Protein AF-A0A822G7Y6-F1 (afdb_monomer_lite)

Structure (mmCIF, N/CA/C/O backbone):
data_AF-A0A822G7Y6-F1
#
_entry.id   AF-A0A822G7Y6-F1
#
loop_
_atom_site.group_PDB
_atom_site.id
_atom_site.type_symbol
_atom_site.label_atom_id
_atom_site.label_alt_id
_atom_site.label_comp_id
_atom_site.label_asym_id
_atom_site.label_entity_id
_atom_site.label_seq_id
_atom_site.pdbx_PDB_ins_code
_atom_site.Cartn_x
_atom_site.Cartn_y
_atom_site.Cartn_z
_atom_site.occupancy
_atom_site.B_iso_or_equiv
_atom_site.auth_seq_id
_atom_site.auth_comp_id
_atom_site.auth_asym_id
_atom_site.auth_atom_id
_atom_site.pdbx_PDB_model_num
ATOM 1 N N . MET A 1 1 ? 11.400 -23.034 13.065 1.00 58.56 1 MET A N 1
ATOM 2 C CA . MET A 1 1 ? 10.738 -22.270 11.986 1.00 58.56 1 MET A CA 1
ATOM 3 C C . MET A 1 1 ? 9.760 -23.219 11.311 1.00 58.56 1 MET A C 1
ATOM 5 O O . MET A 1 1 ? 10.165 -24.340 11.022 1.00 58.56 1 MET A O 1
ATOM 9 N N . ARG A 1 2 ? 8.482 -22.857 11.189 1.00 68.44 2 ARG A N 1
ATOM 10 C CA . ARG A 1 2 ? 7.468 -23.687 10.525 1.00 68.44 2 ARG A CA 1
ATOM 11 C C . ARG A 1 2 ? 7.424 -23.335 9.025 1.00 68.44 2 ARG A C 1
ATOM 13 O O . ARG A 1 2 ? 7.728 -22.198 8.685 1.00 68.44 2 ARG A O 1
ATOM 20 N N . PRO A 1 3 ? 7.077 -24.255 8.109 1.00 74.31 3 PRO A N 1
ATOM 21 C CA . PRO A 1 3 ? 7.109 -23.975 6.667 1.00 74.31 3 PRO A CA 1
ATOM 22 C C . PRO A 1 3 ? 6.306 -22.737 6.238 1.00 74.31 3 PRO A C 1
ATOM 24 O O . PRO A 1 3 ? 6.716 -22.016 5.335 1.00 74.31 3 PRO A O 1
ATOM 27 N N . ASP A 1 4 ? 5.204 -22.475 6.933 1.00 72.81 4 ASP A N 1
ATOM 28 C CA . ASP A 1 4 ? 4.289 -21.347 6.763 1.00 72.81 4 ASP A CA 1
ATOM 29 C C . ASP A 1 4 ? 4.887 -19.983 7.142 1.00 72.81 4 ASP A C 1
ATOM 31 O O . ASP A 1 4 ? 4.394 -18.972 6.658 1.00 72.81 4 ASP A O 1
ATOM 35 N N . ASN A 1 5 ? 5.968 -19.933 7.931 1.00 69.88 5 ASN A N 1
ATOM 36 C CA . ASN A 1 5 ? 6.597 -18.678 8.366 1.00 69.88 5 ASN A CA 1
ATOM 37 C C . ASN A 1 5 ? 8.065 -18.510 7.938 1.00 69.88 5 ASN A C 1
ATOM 39 O O . ASN A 1 5 ? 8.701 -17.520 8.295 1.00 69.88 5 ASN A O 1
ATOM 43 N N . ILE A 1 6 ? 8.607 -19.439 7.138 1.00 79.31 6 ILE A N 1
ATOM 44 C CA . ILE A 1 6 ? 9.994 -19.366 6.641 1.00 79.31 6 ILE A CA 1
ATOM 45 C C . ILE A 1 6 ? 10.232 -18.084 5.844 1.00 79.31 6 ILE A C 1
ATOM 47 O O . ILE A 1 6 ? 11.224 -17.395 6.076 1.00 79.31 6 ILE A O 1
ATOM 51 N N . PHE A 1 7 ? 9.338 -17.764 4.906 1.00 74.94 7 PHE A N 1
ATOM 52 C CA . PHE A 1 7 ? 9.519 -16.603 4.035 1.00 74.94 7 PHE A CA 1
ATOM 53 C C . PHE A 1 7 ? 9.528 -15.299 4.821 1.00 74.94 7 PHE A C 1
ATOM 55 O O . PHE A 1 7 ? 10.407 -14.470 4.594 1.00 74.94 7 PHE A O 1
ATOM 62 N N . GLY A 1 8 ? 8.619 -15.157 5.779 1.00 71.75 8 GLY A N 1
ATOM 63 C CA . GLY A 1 8 ? 8.531 -13.946 6.569 1.00 71.75 8 GLY A CA 1
ATOM 64 C C . GLY A 1 8 ? 9.657 -13.741 7.566 1.00 71.75 8 GLY A C 1
ATOM 65 O O . GLY A 1 8 ? 10.315 -12.698 7.571 1.00 71.75 8 GLY A O 1
ATOM 66 N N . CYS A 1 9 ? 10.029 -14.807 8.279 1.00 77.56 9 CYS A N 1
ATOM 67 C CA . CYS A 1 9 ? 11.210 -14.792 9.138 1.00 77.56 9 CYS A CA 1
ATOM 68 C C . CYS A 1 9 ? 12.481 -14.415 8.356 1.00 77.56 9 CYS A C 1
ATOM 70 O O . CYS A 1 9 ? 13.293 -13.626 8.838 1.00 77.56 9 CYS A O 1
ATOM 72 N N . LEU A 1 10 ? 12.666 -14.955 7.145 1.00 80.38 10 LEU A N 1
ATOM 73 C CA . LEU A 1 10 ? 13.813 -14.623 6.295 1.00 80.38 10 LEU A CA 1
ATOM 74 C C . LEU A 1 10 ? 13.751 -13.189 5.764 1.00 80.38 10 LEU A C 1
ATOM 76 O O . LEU A 1 10 ? 14.775 -12.505 5.766 1.00 80.38 10 LEU A O 1
ATOM 80 N N . TYR A 1 11 ? 12.576 -12.723 5.336 1.00 80.75 11 TYR A N 1
ATOM 81 C CA . TYR A 1 11 ? 12.379 -11.353 4.868 1.00 80.75 11 TYR A CA 1
ATOM 82 C C . TYR A 1 11 ? 12.769 -10.344 5.951 1.00 80.75 11 TYR A C 1
ATOM 84 O O . TYR A 1 11 ? 13.631 -9.495 5.719 1.00 80.75 11 TYR A O 1
ATOM 92 N N . HIS A 1 12 ? 12.231 -10.492 7.162 1.00 76.38 12 HIS A N 1
ATOM 93 C CA . HIS A 1 12 ? 12.548 -9.599 8.271 1.00 76.38 12 HIS A CA 1
ATOM 94 C C . HIS A 1 12 ? 14.014 -9.691 8.708 1.00 76.38 12 HIS A C 1
ATOM 96 O O . HIS A 1 12 ? 14.642 -8.654 8.925 1.00 76.38 12 HIS A O 1
ATOM 102 N N . MET A 1 13 ? 14.606 -10.892 8.753 1.00 79.88 13 MET A N 1
ATOM 103 C CA . MET A 1 13 ? 16.034 -11.049 9.069 1.00 79.88 13 MET A CA 1
ATOM 104 C C . MET A 1 13 ? 16.958 -10.358 8.059 1.00 79.88 13 MET A C 1
ATOM 106 O O . MET A 1 13 ? 18.015 -9.863 8.442 1.00 79.88 13 MET A O 1
ATOM 110 N N . LEU A 1 14 ? 16.591 -10.324 6.777 1.00 79.06 14 LEU A N 1
ATOM 111 C CA . LEU A 1 14 ? 17.400 -9.680 5.741 1.00 79.06 14 LEU A CA 1
ATOM 112 C C . LEU A 1 14 ? 17.170 -8.167 5.672 1.00 79.06 14 LEU A C 1
ATOM 114 O O . LEU A 1 14 ? 18.111 -7.421 5.385 1.00 79.06 14 LEU A O 1
ATOM 118 N N . LEU A 1 15 ? 15.936 -7.718 5.910 1.00 78.25 15 LEU A N 1
ATOM 119 C CA . LEU A 1 15 ? 15.532 -6.333 5.688 1.00 78.25 15 LEU A CA 1
ATOM 120 C C . LEU A 1 15 ? 15.750 -5.438 6.914 1.00 78.25 15 LEU A C 1
ATOM 122 O O . LEU A 1 15 ? 16.325 -4.360 6.771 1.00 78.25 15 LEU A O 1
ATOM 126 N N . ILE A 1 16 ? 15.346 -5.879 8.113 1.00 76.81 16 ILE A N 1
ATOM 127 C CA . ILE A 1 16 ? 15.397 -5.062 9.342 1.00 76.81 16 ILE A CA 1
ATOM 128 C C . ILE A 1 16 ? 16.810 -4.523 9.617 1.00 76.81 16 ILE A C 1
ATOM 130 O O . ILE A 1 16 ? 16.939 -3.317 9.834 1.00 76.81 16 ILE A O 1
ATOM 134 N N . PRO A 1 17 ? 17.892 -5.329 9.538 1.00 72.56 17 PRO A N 1
ATOM 135 C CA . PRO A 1 17 ? 19.239 -4.832 9.827 1.00 72.56 17 PRO A CA 1
ATOM 136 C C . PRO A 1 17 ? 19.732 -3.762 8.848 1.00 72.56 17 PRO A C 1
ATOM 138 O O . PRO A 1 17 ? 20.687 -3.053 9.144 1.00 72.56 17 PRO A O 1
ATOM 141 N N . ARG A 1 18 ? 19.116 -3.670 7.664 1.00 77.00 18 ARG A N 1
ATOM 142 C CA . ARG A 1 18 ? 19.490 -2.732 6.598 1.00 77.00 18 ARG A CA 1
ATOM 143 C C . ARG A 1 18 ? 18.529 -1.553 6.494 1.00 77.00 18 ARG A C 1
ATOM 145 O O . ARG A 1 18 ? 18.768 -0.648 5.699 1.00 77.00 18 ARG A O 1
ATOM 152 N N . LEU A 1 19 ? 17.452 -1.554 7.279 1.00 73.94 19 LEU A N 1
ATOM 153 C CA . LEU A 1 19 ? 16.395 -0.559 7.186 1.00 73.94 19 LEU A CA 1
ATOM 154 C C . LEU A 1 19 ? 16.909 0.846 7.518 1.00 73.94 19 LEU A C 1
ATOM 156 O O . LEU A 1 19 ? 16.617 1.778 6.777 1.00 73.94 19 LEU A O 1
ATOM 160 N N . SER A 1 20 ? 17.736 0.994 8.559 1.00 72.00 20 SER A N 1
ATOM 161 C CA . SER A 1 20 ? 18.371 2.277 8.892 1.00 72.00 20 SER A CA 1
ATOM 162 C C . SER A 1 20 ? 19.208 2.809 7.730 1.00 72.00 20 SER A C 1
ATOM 164 O O . SER A 1 20 ? 19.065 3.966 7.354 1.00 72.00 20 SER A O 1
ATOM 166 N N . THR A 1 21 ? 19.991 1.945 7.079 1.00 74.19 21 THR A N 1
ATOM 167 C CA . THR A 1 21 ? 20.776 2.302 5.890 1.00 74.19 21 THR A CA 1
ATOM 168 C C . THR A 1 21 ? 19.886 2.723 4.719 1.00 74.19 21 THR A C 1
ATOM 170 O O . THR A 1 21 ? 20.213 3.674 4.013 1.00 74.19 21 THR A O 1
ATOM 173 N N . PHE A 1 22 ? 18.746 2.058 4.505 1.00 70.94 22 PHE A N 1
ATOM 174 C CA . PHE A 1 22 ? 17.794 2.454 3.462 1.00 70.94 22 PHE A CA 1
ATOM 175 C C . PHE A 1 22 ? 17.113 3.798 3.767 1.00 70.94 22 PHE A C 1
ATOM 177 O O . PHE A 1 22 ? 16.940 4.611 2.856 1.00 70.94 22 PHE A O 1
ATOM 184 N N . ILE A 1 23 ? 16.773 4.067 5.030 1.00 70.69 23 ILE A N 1
ATOM 185 C CA . ILE A 1 23 ? 16.185 5.342 5.468 1.00 70.69 23 ILE A CA 1
ATOM 186 C C . ILE A 1 23 ? 17.209 6.478 5.350 1.00 70.69 23 ILE A C 1
ATOM 188 O O . ILE A 1 23 ? 16.900 7.530 4.793 1.00 70.69 23 ILE A O 1
ATOM 192 N N . GLU A 1 24 ? 18.444 6.264 5.806 1.00 69.62 24 GLU A N 1
ATOM 193 C CA . GLU A 1 24 ? 19.544 7.226 5.674 1.00 69.62 24 GLU A CA 1
ATOM 194 C C . GLU A 1 24 ? 19.846 7.532 4.205 1.00 69.62 24 GLU A C 1
ATOM 196 O O . GLU A 1 24 ? 19.944 8.692 3.816 1.00 69.62 24 GLU A O 1
ATOM 201 N N . ALA A 1 25 ? 19.895 6.512 3.345 1.00 64.56 25 ALA A N 1
ATOM 202 C CA . ALA A 1 25 ? 20.066 6.717 1.910 1.00 64.56 25 ALA A CA 1
ATOM 203 C C . ALA A 1 25 ? 18.905 7.509 1.277 1.00 64.56 25 ALA A C 1
ATOM 205 O O . ALA A 1 25 ? 19.099 8.147 0.245 1.00 64.56 25 ALA A O 1
ATOM 206 N N . SER A 1 26 ? 17.708 7.472 1.870 1.00 60.34 26 SER A N 1
ATOM 207 C CA . SER A 1 26 ? 16.542 8.244 1.415 1.00 60.34 26 SER A CA 1
ATOM 208 C C . SER A 1 26 ? 16.588 9.699 1.895 1.00 60.34 26 SER A C 1
ATOM 210 O O . SER A 1 26 ? 16.232 10.611 1.150 1.00 60.34 26 SER A O 1
ATOM 212 N N . SER A 1 27 ? 17.077 9.942 3.115 1.00 58.25 27 SER A N 1
ATOM 213 C CA . SER A 1 27 ? 17.161 11.285 3.706 1.00 58.25 27 SER A CA 1
ATOM 214 C C . SER A 1 27 ? 18.220 12.175 3.051 1.00 58.25 27 SER A C 1
ATOM 216 O O . SER A 1 27 ? 18.054 13.396 3.022 1.00 58.25 27 SER A O 1
ATOM 218 N N . VAL A 1 28 ? 19.264 11.570 2.475 1.00 56.53 28 VAL A N 1
ATOM 219 C CA . VAL A 1 28 ? 20.322 12.268 1.724 1.00 56.53 28 VAL A CA 1
ATOM 220 C C . VAL A 1 28 ? 19.806 12.854 0.402 1.00 56.53 28 VAL A C 1
ATOM 222 O O . VAL A 1 28 ? 20.306 13.884 -0.043 1.00 56.53 28 VAL A O 1
ATOM 225 N N . GLU A 1 29 ? 18.784 12.252 -0.212 1.00 59.59 29 GLU A N 1
ATOM 226 C CA . GLU A 1 29 ? 18.209 12.729 -1.479 1.00 59.59 29 GLU A CA 1
ATOM 227 C C . GLU A 1 29 ? 17.017 13.676 -1.282 1.00 59.59 29 GLU A C 1
ATOM 229 O O . GLU A 1 29 ? 16.815 14.587 -2.085 1.00 59.59 29 GLU A O 1
ATOM 234 N N . SER A 1 30 ? 16.226 13.484 -0.220 1.00 65.81 30 SER A N 1
ATOM 235 C CA . SER A 1 30 ? 15.043 14.298 0.067 1.00 65.81 30 SER A CA 1
ATOM 236 C C . SER A 1 30 ? 14.673 14.228 1.548 1.00 65.81 30 SER A C 1
ATOM 238 O O . SER A 1 30 ? 14.128 13.241 2.048 1.00 65.81 30 SER A O 1
ATOM 240 N N . ARG A 1 31 ? 14.924 15.324 2.272 1.00 70.38 31 ARG A N 1
ATOM 241 C CA . ARG A 1 31 ? 14.583 15.442 3.700 1.00 70.38 31 ARG A CA 1
ATOM 242 C C . ARG A 1 31 ? 13.079 15.281 3.954 1.00 70.38 31 ARG A C 1
ATOM 244 O O . ARG A 1 31 ? 12.689 14.823 5.023 1.00 70.38 31 ARG A O 1
ATOM 251 N N . THR A 1 32 ? 12.242 15.638 2.983 1.00 75.31 32 THR A N 1
ATOM 252 C CA . THR A 1 32 ? 10.783 15.512 3.077 1.00 75.31 32 THR A CA 1
ATOM 253 C C . THR A 1 32 ? 10.333 14.055 3.026 1.00 75.31 32 THR A C 1
ATOM 255 O O . THR A 1 32 ? 9.484 13.665 3.824 1.00 75.31 32 THR A O 1
ATOM 258 N N . ASP A 1 33 ? 10.928 13.236 2.157 1.00 73.56 33 ASP A N 1
ATOM 259 C CA . ASP A 1 33 ? 10.524 11.834 1.997 1.00 73.56 33 ASP A CA 1
ATOM 260 C C . ASP A 1 33 ? 10.882 11.001 3.233 1.00 73.56 33 ASP A C 1
ATOM 262 O O . ASP A 1 33 ? 10.069 10.207 3.703 1.00 73.56 33 ASP A O 1
ATOM 266 N N . ALA A 1 34 ? 12.045 11.258 3.840 1.00 75.19 34 ALA A N 1
ATOM 267 C CA . ALA A 1 34 ? 12.426 10.622 5.101 1.00 75.19 34 ALA A CA 1
ATOM 268 C C . ALA A 1 34 ? 11.468 10.971 6.255 1.00 75.19 34 ALA A C 1
ATOM 270 O O . ALA A 1 34 ? 11.120 10.103 7.053 1.00 75.19 34 ALA A O 1
ATOM 271 N N . VAL A 1 35 ? 10.999 12.222 6.329 1.00 80.62 35 VAL A N 1
ATOM 272 C CA . VAL A 1 35 ? 10.017 12.649 7.341 1.00 80.62 35 VAL A CA 1
ATOM 273 C C . VAL A 1 35 ? 8.657 11.988 7.109 1.00 80.62 35 VAL A C 1
ATOM 275 O O . VAL A 1 35 ? 8.022 11.547 8.064 1.00 80.62 35 VAL A O 1
ATOM 278 N N . LEU A 1 36 ? 8.205 11.886 5.855 1.00 83.31 36 LEU A N 1
ATOM 279 C CA . LEU A 1 36 ? 6.946 11.213 5.519 1.00 83.31 36 LEU A CA 1
ATOM 280 C C . LEU A 1 36 ? 6.999 9.713 5.819 1.00 83.31 36 LEU A C 1
ATOM 282 O O . LEU A 1 36 ? 6.033 9.167 6.357 1.00 83.31 36 LEU A O 1
ATOM 286 N N . PHE A 1 37 ? 8.124 9.062 5.516 1.00 85.31 37 PHE A N 1
ATOM 287 C CA . PHE A 1 37 ? 8.350 7.664 5.867 1.00 85.31 37 PHE A CA 1
ATOM 288 C C . PHE A 1 37 ? 8.310 7.469 7.385 1.00 85.31 37 PHE A C 1
ATOM 290 O O . PHE A 1 37 ? 7.539 6.645 7.865 1.00 85.31 37 PHE A O 1
ATOM 297 N N . GLN A 1 38 ? 9.068 8.273 8.141 1.00 85.00 38 GLN A N 1
ATOM 298 C CA . GLN A 1 38 ? 9.101 8.203 9.603 1.00 85.00 38 GLN A CA 1
ATOM 299 C C . GLN A 1 38 ? 7.707 8.399 10.211 1.00 85.00 38 GLN A C 1
ATOM 301 O O . GLN A 1 38 ? 7.291 7.622 11.063 1.00 85.00 38 GLN A O 1
ATOM 306 N N . LYS A 1 39 ? 6.942 9.380 9.721 1.00 89.00 39 LYS A N 1
ATOM 307 C CA . LYS A 1 39 ? 5.570 9.617 10.181 1.00 89.00 39 LYS A CA 1
ATOM 308 C C . LYS A 1 39 ? 4.646 8.436 9.873 1.00 89.00 39 LYS A C 1
ATOM 310 O O . LYS A 1 39 ? 3.812 8.079 10.701 1.00 89.00 39 LYS A O 1
ATOM 315 N N . SER A 1 40 ? 4.776 7.842 8.687 1.00 90.94 40 SER A N 1
ATOM 316 C CA . SER A 1 40 ? 3.988 6.665 8.301 1.00 90.94 40 SER A CA 1
ATOM 317 C C . SER A 1 40 ? 4.338 5.468 9.182 1.00 90.94 40 SER A C 1
ATOM 319 O O . SER A 1 40 ? 3.440 4.787 9.659 1.00 90.94 40 SER A O 1
ATOM 321 N N . LEU A 1 41 ? 5.628 5.264 9.457 1.00 90.69 41 LEU A N 1
ATOM 322 C CA . LEU A 1 41 ? 6.122 4.231 10.361 1.00 90.69 41 LEU A CA 1
ATOM 323 C C . LEU A 1 41 ? 5.559 4.402 11.777 1.00 90.69 41 LEU A C 1
ATOM 325 O O . LEU A 1 41 ? 5.007 3.459 12.328 1.00 90.69 41 LEU A O 1
ATOM 329 N N . GLU A 1 42 ? 5.651 5.602 12.349 1.00 90.44 42 GLU A N 1
ATOM 330 C CA . GLU A 1 42 ? 5.105 5.910 13.678 1.00 90.44 42 GLU A CA 1
ATOM 331 C C . GLU A 1 42 ? 3.592 5.690 13.745 1.00 90.44 42 GLU A C 1
ATOM 333 O O . GLU A 1 42 ? 3.088 5.149 14.725 1.00 90.44 42 GLU A O 1
ATOM 338 N N . THR A 1 43 ? 2.877 6.073 12.686 1.00 92.25 43 THR A N 1
ATOM 339 C CA . THR A 1 43 ? 1.420 5.918 12.608 1.00 92.25 43 THR A CA 1
ATOM 340 C C . THR A 1 43 ? 1.029 4.439 12.536 1.00 92.25 43 THR A C 1
ATOM 342 O O . THR A 1 43 ? 0.123 4.020 13.246 1.00 92.25 43 THR A O 1
ATOM 345 N N . LEU A 1 44 ? 1.736 3.635 11.735 1.00 92.00 44 LEU A N 1
ATOM 346 C CA . LEU A 1 44 ? 1.470 2.199 11.582 1.00 92.00 44 LEU A CA 1
ATOM 347 C C . LEU A 1 44 ? 1.906 1.359 12.788 1.00 92.00 44 LEU A C 1
ATOM 349 O O . LEU A 1 44 ? 1.348 0.295 13.013 1.00 92.00 44 LEU A O 1
ATOM 353 N N . LEU A 1 45 ? 2.890 1.818 13.563 1.00 90.00 45 LEU A N 1
ATOM 354 C CA . LEU A 1 45 ? 3.306 1.160 14.805 1.00 90.00 45 LEU A CA 1
ATOM 355 C C . LEU A 1 45 ? 2.467 1.583 16.021 1.00 90.00 45 LEU A C 1
ATOM 357 O O . LEU A 1 45 ? 2.688 1.063 17.118 1.00 90.00 45 LEU A O 1
ATOM 361 N N . SER A 1 46 ? 1.541 2.534 15.860 1.00 87.56 46 SER A N 1
ATOM 362 C CA . SER A 1 46 ? 0.656 2.944 16.946 1.00 87.56 46 SER A CA 1
ATOM 363 C C . SER A 1 46 ? -0.301 1.801 17.302 1.00 87.56 46 SER A C 1
ATOM 365 O O . SER A 1 46 ? -1.028 1.332 16.431 1.00 87.56 46 SER A O 1
ATOM 367 N N . PRO A 1 47 ? -0.377 1.376 18.575 1.00 85.56 47 PRO A N 1
ATOM 368 C CA . PRO A 1 47 ? -1.301 0.323 18.996 1.00 85.56 47 PRO A CA 1
ATOM 369 C C . PRO A 1 47 ? -2.755 0.810 19.120 1.00 85.56 47 PRO A C 1
ATOM 371 O O . PRO A 1 47 ? -3.623 0.043 19.526 1.00 85.56 47 PRO A O 1
ATOM 374 N N . GLU A 1 48 ? -3.015 2.095 18.865 1.00 88.44 48 GLU A N 1
ATOM 375 C CA . GLU A 1 48 ? -4.306 2.735 19.133 1.00 88.44 48 GLU A CA 1
ATOM 376 C C . GLU A 1 48 ? -5.373 2.382 18.092 1.00 88.44 48 GLU A C 1
ATOM 378 O O . GLU A 1 48 ? -6.550 2.259 18.436 1.00 88.44 48 GLU A O 1
ATOM 383 N N . PHE A 1 49 ? -4.968 2.174 16.837 1.00 89.94 49 PHE A N 1
ATOM 384 C CA . PHE A 1 49 ? -5.894 1.992 15.724 1.00 89.94 49 PHE A CA 1
ATOM 385 C C . PHE A 1 49 ? -5.528 0.765 14.890 1.00 89.94 49 PHE A C 1
ATOM 387 O O . PHE A 1 49 ? -4.352 0.574 14.582 1.00 89.94 49 PHE A O 1
ATOM 394 N N . PRO A 1 50 ? -6.518 -0.039 14.467 1.00 93.69 50 PRO A N 1
ATOM 395 C CA . PRO A 1 50 ? -6.271 -1.142 13.554 1.00 93.69 50 PRO A CA 1
ATOM 396 C C . PRO A 1 50 ? -5.783 -0.619 12.202 1.00 93.69 50 PRO A C 1
ATOM 398 O O . PRO A 1 50 ? -6.250 0.411 11.696 1.00 93.69 50 PRO A O 1
ATOM 401 N N . THR A 1 51 ? -4.865 -1.367 11.600 1.00 95.75 51 THR A N 1
ATOM 402 C CA . THR A 1 51 ? -4.221 -1.006 10.338 1.00 95.75 51 THR A CA 1
ATOM 403 C C . THR A 1 51 ? -4.580 -1.990 9.220 1.00 95.75 51 THR A C 1
ATOM 405 O O . THR A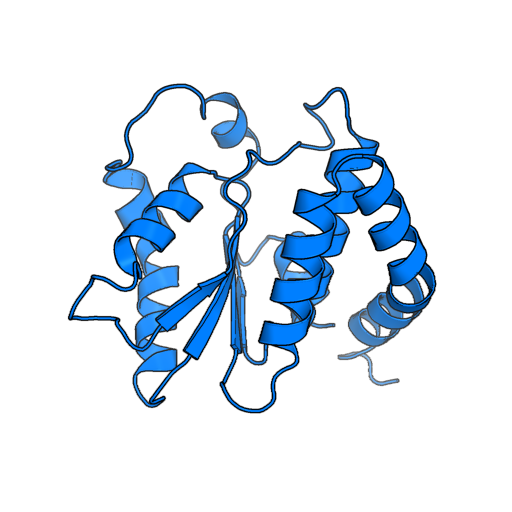 1 51 ? -4.514 -3.210 9.378 1.00 95.75 51 THR A O 1
ATOM 408 N N . ILE A 1 52 ? -4.951 -1.465 8.049 1.00 96.81 52 ILE A N 1
ATOM 409 C CA . ILE A 1 52 ? -5.253 -2.257 6.849 1.00 96.81 52 ILE A CA 1
ATOM 410 C C . ILE A 1 52 ? -4.306 -1.849 5.720 1.00 96.81 52 ILE A C 1
ATOM 412 O O . ILE A 1 52 ? -4.344 -0.726 5.216 1.00 96.81 52 ILE A O 1
ATOM 416 N N . GLY A 1 53 ? -3.482 -2.788 5.268 1.00 96.88 53 GLY A N 1
ATOM 417 C CA . GLY A 1 53 ? -2.626 -2.635 4.103 1.00 96.88 53 GLY A CA 1
ATOM 418 C C . GLY A 1 53 ? -3.360 -3.034 2.826 1.00 96.88 53 GLY A C 1
ATOM 419 O O . GLY A 1 53 ? -3.781 -4.179 2.669 1.00 96.88 53 GLY A O 1
ATOM 420 N N . ILE A 1 54 ? -3.427 -2.137 1.843 1.00 97.25 54 ILE A N 1
ATOM 421 C CA . ILE A 1 54 ? -3.953 -2.423 0.503 1.00 97.25 54 ILE A CA 1
ATOM 422 C C . ILE A 1 54 ? -2.825 -2.381 -0.530 1.00 97.25 54 ILE A C 1
ATOM 424 O O . ILE A 1 54 ? -2.147 -1.366 -0.686 1.00 97.25 54 ILE A O 1
ATOM 428 N N . GLN A 1 55 ? -2.659 -3.466 -1.286 1.00 95.75 55 GLN A N 1
ATOM 429 C CA . GLN A 1 55 ? -1.716 -3.558 -2.394 1.00 95.75 55 GLN A CA 1
ATOM 430 C C . GLN A 1 55 ? -2.455 -3.744 -3.723 1.00 95.75 55 GLN A C 1
ATOM 432 O O . GLN A 1 55 ? -2.996 -4.815 -4.013 1.00 95.75 55 GLN A O 1
ATOM 437 N N . ILE A 1 56 ? -2.427 -2.711 -4.570 1.00 93.81 56 ILE A N 1
ATOM 438 C CA . ILE A 1 56 ? -3.049 -2.741 -5.901 1.00 93.81 56 ILE A CA 1
ATOM 439 C C . ILE A 1 56 ? -1.974 -2.629 -6.979 1.00 93.81 56 ILE A C 1
ATOM 441 O O . ILE A 1 56 ? -1.367 -1.572 -7.158 1.00 93.81 56 ILE A O 1
ATOM 445 N N . ARG A 1 57 ? -1.758 -3.723 -7.718 1.00 89.81 57 ARG A N 1
ATOM 446 C CA . ARG A 1 57 ? -0.882 -3.777 -8.896 1.00 89.81 57 ARG A CA 1
ATOM 447 C C . ARG A 1 57 ? -1.736 -3.704 -10.162 1.00 89.81 57 ARG A C 1
ATOM 449 O O . ARG A 1 57 ? -2.500 -4.629 -10.423 1.00 89.81 57 ARG A O 1
ATOM 456 N N . ILE A 1 58 ? -1.569 -2.660 -10.974 1.00 84.44 58 ILE A N 1
ATOM 457 C CA . ILE A 1 58 ? -2.194 -2.594 -12.309 1.00 84.44 58 ILE A CA 1
ATOM 458 C C . ILE A 1 58 ? -1.289 -3.233 -13.374 1.00 84.44 58 ILE A C 1
ATOM 460 O O . ILE A 1 58 ? -1.779 -3.834 -14.331 1.00 84.44 58 ILE A O 1
ATOM 464 N N . GLY A 1 59 ? 0.032 -3.158 -13.187 1.00 75.38 59 GLY A N 1
ATOM 465 C CA . GLY A 1 59 ? 1.018 -3.740 -14.091 1.00 75.38 59 GLY A CA 1
ATOM 466 C C . GLY A 1 59 ? 1.622 -2.742 -15.083 1.00 75.38 59 GLY A C 1
ATOM 467 O O . GLY A 1 59 ? 1.139 -1.630 -15.294 1.00 75.38 59 GLY A O 1
ATOM 468 N N . ASP A 1 60 ? 2.722 -3.168 -15.701 1.00 68.00 60 ASP A N 1
ATOM 469 C CA . ASP A 1 60 ? 3.681 -2.306 -16.405 1.00 68.00 60 ASP A CA 1
ATOM 470 C C . ASP A 1 60 ? 3.120 -1.540 -17.604 1.00 68.00 60 ASP A C 1
ATOM 472 O O . ASP A 1 60 ? 3.560 -0.424 -17.886 1.00 68.00 60 ASP A O 1
ATOM 476 N N . LEU A 1 61 ? 2.154 -2.131 -18.312 1.00 59.62 61 LEU A N 1
ATOM 477 C CA . LEU A 1 61 ? 1.556 -1.529 -19.505 1.00 59.62 61 LEU A CA 1
ATOM 478 C C . LEU A 1 61 ? 0.813 -0.229 -19.166 1.00 59.62 61 LEU A C 1
ATOM 480 O O . LEU A 1 61 ? 0.934 0.749 -19.897 1.00 59.62 61 LEU A O 1
ATOM 484 N N . PHE A 1 62 ? 0.141 -0.182 -18.014 1.00 58.88 62 PHE A N 1
ATOM 485 C CA . PHE A 1 62 ? -0.634 0.981 -17.576 1.00 58.88 62 PHE A CA 1
ATOM 486 C C . PHE A 1 62 ? 0.237 2.101 -16.989 1.00 58.88 62 PHE A C 1
ATOM 488 O O . PHE A 1 62 ? -0.162 3.263 -16.995 1.00 58.88 62 PHE A O 1
ATOM 495 N N . MET A 1 63 ? 1.461 1.797 -16.542 1.00 57.66 63 MET A N 1
ATOM 496 C CA . MET A 1 63 ? 2.381 2.812 -16.007 1.00 57.66 63 MET A CA 1
ATOM 497 C C . MET A 1 63 ? 2.984 3.734 -17.079 1.00 57.66 63 MET A C 1
ATOM 499 O O . MET A 1 63 ? 3.436 4.840 -16.758 1.00 57.66 63 MET A O 1
ATOM 503 N N . LYS A 1 64 ? 2.989 3.312 -18.353 1.00 56.47 64 LYS A N 1
ATOM 504 C CA . LYS A 1 64 ? 3.499 4.127 -19.470 1.00 56.47 64 LYS A CA 1
ATOM 505 C C . LYS A 1 64 ? 2.570 5.291 -19.837 1.00 56.47 64 LYS A C 1
ATOM 507 O O . LYS A 1 64 ? 3.061 6.324 -20.281 1.00 56.47 64 LYS A O 1
ATOM 512 N N . GLU A 1 65 ? 1.266 5.160 -19.600 1.00 53.84 65 GLU A N 1
ATOM 513 C CA . GLU A 1 65 ? 0.227 6.104 -20.058 1.00 53.84 65 GLU A CA 1
ATOM 514 C C . GLU A 1 65 ? -0.221 7.114 -18.985 1.00 53.84 65 GLU A C 1
ATOM 516 O O . GLU A 1 65 ? -1.153 7.896 -19.178 1.00 53.84 65 GLU A O 1
ATOM 521 N N . ASP A 1 66 ? 0.437 7.129 -17.824 1.00 54.12 66 ASP A N 1
ATOM 522 C CA . ASP A 1 66 ? -0.030 7.845 -16.630 1.00 54.12 66 ASP A CA 1
ATOM 523 C C . ASP A 1 66 ? 0.153 9.385 -16.675 1.00 54.12 66 ASP A C 1
ATOM 525 O O . ASP A 1 66 ? 0.178 10.042 -15.636 1.00 54.12 66 ASP A O 1
ATOM 529 N N . SER A 1 67 ? 0.302 9.985 -17.864 1.00 50.03 67 SER A N 1
ATOM 530 C CA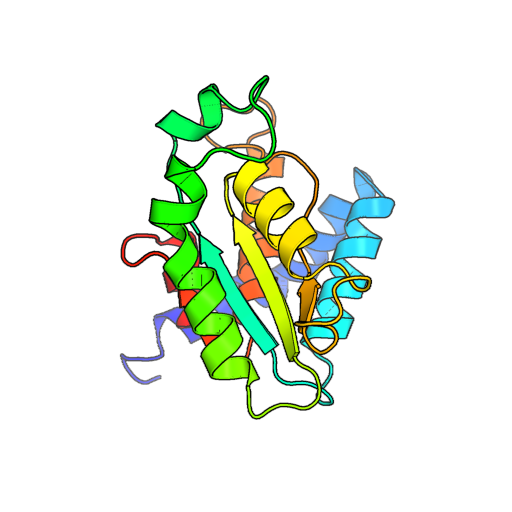 . SER A 1 67 ? 0.659 11.401 -18.044 1.00 50.03 67 SER A CA 1
ATOM 531 C C . SER A 1 67 ? -0.499 12.379 -18.302 1.00 50.03 67 SER A C 1
ATOM 533 O O . SER A 1 67 ? -0.247 13.576 -18.183 1.00 50.03 67 SER A O 1
ATOM 535 N N . SER A 1 68 ? -1.740 11.965 -18.615 1.00 48.53 68 SER A N 1
ATOM 536 C CA . SER A 1 68 ? -2.737 12.963 -19.080 1.00 48.53 68 SER A CA 1
ATOM 537 C C . SER A 1 68 ? -4.242 12.723 -18.854 1.00 48.53 68 SER A C 1
ATOM 539 O O . SER A 1 68 ? -5.031 13.525 -19.348 1.00 48.53 68 SER A O 1
ATOM 541 N N . VAL A 1 69 ? -4.700 11.714 -18.100 1.00 47.81 69 VAL A N 1
ATOM 542 C CA . VAL A 1 69 ? -6.155 11.429 -17.987 1.00 47.81 69 VAL A CA 1
ATOM 543 C C . VAL A 1 69 ? -6.691 11.658 -16.566 1.00 47.81 69 VAL A C 1
ATOM 545 O O . VAL A 1 69 ? -6.046 11.308 -15.578 1.00 47.81 69 VAL A O 1
ATOM 548 N N . GLY A 1 70 ? -7.860 12.306 -16.478 1.00 52.34 70 GLY A N 1
ATOM 549 C CA . GLY A 1 70 ? -8.490 12.795 -15.247 1.00 52.34 70 GLY A CA 1
ATOM 550 C C . GLY A 1 70 ? -8.856 11.721 -14.214 1.00 52.34 70 GLY A C 1
ATOM 551 O O . GLY A 1 70 ? -8.956 10.535 -14.503 1.00 52.34 70 GLY A O 1
ATOM 552 N N . THR A 1 71 ? -9.099 12.167 -12.981 1.00 55.91 71 THR A N 1
ATOM 553 C CA . THR A 1 71 ? -9.355 11.362 -11.767 1.00 55.91 71 THR A CA 1
ATOM 554 C C . THR A 1 71 ? -10.664 10.560 -11.759 1.00 55.91 71 THR A C 1
ATOM 556 O O . THR A 1 71 ? -10.956 9.890 -10.772 1.00 55.91 71 THR A O 1
ATOM 559 N N . LYS A 1 72 ? -11.456 10.618 -12.834 1.00 55.12 72 LYS A N 1
ATOM 560 C CA . LYS A 1 72 ? -12.742 9.926 -12.985 1.00 55.12 72 LYS A CA 1
ATOM 5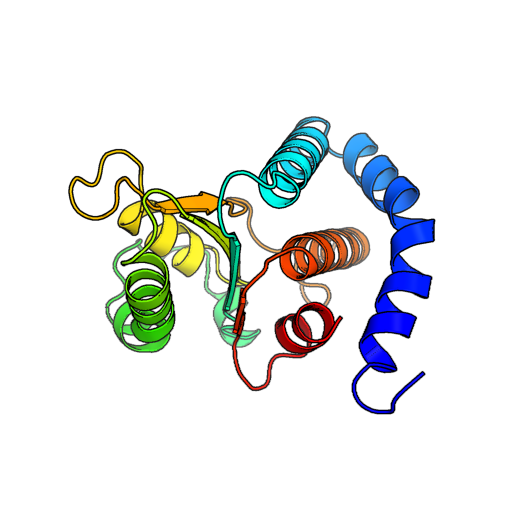61 C C . LYS A 1 72 ? -12.696 9.020 -14.207 1.00 55.12 72 LYS A C 1
ATOM 563 O O . LYS A 1 72 ? -13.379 9.281 -15.190 1.00 55.12 72 LYS A O 1
ATOM 568 N N . ASP A 1 73 ? -11.857 7.995 -14.155 1.00 64.44 73 ASP A N 1
ATOM 569 C CA . ASP A 1 73 ? -11.910 6.909 -15.128 1.00 64.44 73 ASP A CA 1
ATOM 570 C C . ASP A 1 73 ? -12.867 5.833 -14.587 1.00 64.44 73 ASP A C 1
ATOM 572 O O . ASP A 1 73 ? -12.512 5.143 -13.623 1.00 64.44 73 ASP A O 1
ATOM 576 N N . PRO A 1 74 ? -14.088 5.701 -15.142 1.00 66.81 74 PRO A N 1
ATOM 577 C CA . PRO A 1 74 ? -15.066 4.725 -14.668 1.00 66.81 74 PRO A CA 1
ATOM 578 C C . PRO A 1 74 ? -14.512 3.298 -14.699 1.00 66.81 74 PRO A C 1
ATOM 580 O O . PRO A 1 74 ? -14.829 2.504 -13.818 1.00 66.81 74 PRO A O 1
ATOM 583 N N . SER A 1 75 ? -13.620 2.999 -15.650 1.00 76.31 75 SER A N 1
ATOM 584 C CA . SER A 1 75 ? -13.075 1.656 -15.844 1.00 76.31 75 SER A CA 1
ATOM 585 C C . SER A 1 75 ? -12.159 1.207 -14.699 1.00 76.31 75 SER A C 1
ATOM 587 O O . SER A 1 75 ? -12.182 0.045 -14.296 1.00 76.31 75 SER A O 1
ATOM 589 N N . LEU A 1 76 ? -11.374 2.127 -14.125 1.00 75.44 76 LEU A N 1
ATOM 590 C CA . LEU A 1 76 ? -10.509 1.837 -12.978 1.00 75.44 76 LEU A CA 1
ATOM 591 C C . LEU A 1 76 ? -11.319 1.643 -11.696 1.00 75.44 76 LEU A C 1
ATOM 593 O O . LEU A 1 76 ? -10.996 0.762 -10.901 1.00 75.44 76 LEU A O 1
ATOM 597 N N . ILE A 1 77 ? -12.367 2.445 -11.500 1.00 77.62 77 ILE A N 1
ATOM 598 C CA . ILE A 1 77 ? -13.251 2.317 -10.334 1.00 77.62 77 ILE A CA 1
ATOM 599 C C . ILE A 1 77 ? -14.016 0.996 -10.399 1.00 77.62 77 ILE A C 1
ATOM 601 O O . ILE A 1 77 ? -14.086 0.295 -9.399 1.00 77.62 77 ILE A O 1
ATOM 605 N N . GLU A 1 78 ? -14.538 0.623 -11.565 1.00 81.88 78 GLU A N 1
ATOM 606 C CA . GLU A 1 78 ? -15.231 -0.654 -11.748 1.00 81.88 78 GLU A CA 1
ATOM 607 C C . GLU A 1 78 ? -14.293 -1.843 -11.499 1.00 81.88 78 GLU A C 1
ATOM 609 O O . GLU A 1 78 ? -14.640 -2.787 -10.792 1.00 81.88 78 GLU A O 1
ATOM 614 N N . ARG A 1 79 ? -13.058 -1.771 -12.010 1.00 84.00 79 ARG A N 1
ATOM 615 C CA . ARG A 1 79 ? -12.091 -2.868 -11.908 1.00 84.00 79 ARG A CA 1
ATOM 616 C C . ARG A 1 79 ? -11.478 -3.036 -10.518 1.00 84.00 79 ARG A C 1
ATOM 618 O O . ARG A 1 79 ? -11.225 -4.164 -10.103 1.00 84.00 79 ARG A O 1
ATOM 625 N N . PHE A 1 80 ? -11.187 -1.938 -9.821 1.00 87.06 80 PHE A N 1
ATOM 626 C CA . PHE A 1 80 ? -10.460 -1.959 -8.544 1.00 87.06 80 PHE A CA 1
ATOM 627 C C . PHE A 1 80 ? -11.313 -1.525 -7.347 1.00 87.06 80 PHE A C 1
ATOM 629 O O . PHE A 1 80 ? -10.841 -1.570 -6.213 1.00 87.06 80 PHE A O 1
ATOM 636 N N . GLY A 1 81 ? -12.578 -1.159 -7.563 1.00 87.88 81 GLY A N 1
ATOM 637 C CA . GLY A 1 81 ? -13.490 -0.703 -6.514 1.00 87.88 81 GLY A CA 1
ATOM 638 C C . GLY A 1 81 ? -13.700 -1.722 -5.398 1.00 87.88 81 GLY A C 1
ATOM 639 O O . GLY A 1 81 ? -13.799 -1.330 -4.240 1.00 87.88 81 GLY A O 1
ATOM 640 N N . GLY A 1 82 ? -13.655 -3.019 -5.721 1.00 92.88 82 GLY A N 1
ATOM 641 C CA . GLY A 1 82 ? -13.782 -4.094 -4.733 1.00 92.88 82 GLY A CA 1
ATOM 642 C C . GLY A 1 82 ? -12.725 -4.052 -3.622 1.00 92.88 82 GLY A C 1
ATOM 643 O O . GLY A 1 82 ? -13.023 -4.442 -2.499 1.00 92.88 82 GLY A O 1
ATOM 644 N N . PHE A 1 83 ? -11.526 -3.515 -3.889 1.00 94.88 83 PHE A N 1
ATOM 645 C CA . PHE A 1 83 ? -10.517 -3.300 -2.845 1.00 94.88 83 PHE A CA 1
ATOM 646 C C . PHE A 1 83 ? -10.997 -2.275 -1.816 1.00 94.88 83 PHE A C 1
ATOM 648 O O . PHE A 1 83 ? -10.864 -2.500 -0.619 1.00 94.88 83 PHE A O 1
ATOM 655 N N . PHE A 1 84 ? -11.577 -1.165 -2.277 1.00 93.06 84 PHE A N 1
ATOM 656 C CA . PHE A 1 84 ? -12.066 -0.101 -1.402 1.00 93.06 84 PHE A CA 1
ATOM 657 C C . PHE A 1 84 ? -13.308 -0.529 -0.622 1.00 93.06 84 PHE A C 1
ATOM 659 O O . PHE A 1 84 ? -13.392 -0.253 0.568 1.00 93.06 84 PHE A O 1
ATOM 666 N N . THR A 1 85 ? -14.231 -1.256 -1.258 1.00 93.00 85 THR A N 1
ATOM 667 C CA . THR A 1 85 ? -15.393 -1.835 -0.567 1.00 93.00 85 THR A CA 1
ATOM 668 C C . THR A 1 85 ? -14.960 -2.808 0.527 1.00 93.00 85 THR A C 1
ATOM 670 O O . THR A 1 85 ? -15.445 -2.716 1.645 1.00 93.00 85 THR A O 1
ATOM 673 N N . CYS A 1 86 ? -13.978 -3.673 0.256 1.00 94.56 86 CYS A N 1
ATOM 674 C CA . CYS A 1 86 ? -13.473 -4.610 1.259 1.00 94.56 86 CYS A CA 1
ATOM 675 C C . CYS A 1 86 ? -12.898 -3.895 2.497 1.00 94.56 86 CYS A C 1
ATOM 677 O O . CYS A 1 86 ? -13.099 -4.347 3.619 1.00 94.56 86 CYS A O 1
ATOM 679 N N . VAL A 1 87 ? -12.232 -2.754 2.312 1.00 94.62 87 VAL A N 1
ATOM 680 C CA . VAL A 1 87 ? -11.717 -1.925 3.417 1.00 94.62 87 VAL A CA 1
ATOM 681 C C . VAL A 1 87 ? -12.851 -1.317 4.227 1.00 94.62 87 VAL A C 1
ATOM 683 O O . VAL A 1 87 ? -12.791 -1.291 5.451 1.00 94.62 87 VAL A O 1
ATOM 686 N N . GLU A 1 88 ? -13.884 -0.818 3.555 1.00 92.88 88 GLU A N 1
ATOM 687 C CA . GLU A 1 88 ? -15.065 -0.257 4.212 1.00 92.88 88 GLU A CA 1
ATOM 688 C C . GLU A 1 88 ? -15.784 -1.319 5.045 1.00 92.88 88 GLU A C 1
ATOM 690 O O . GLU A 1 88 ? -16.116 -1.056 6.197 1.00 92.88 88 GLU A O 1
ATOM 695 N N . ASP A 1 89 ? -15.915 -2.536 4.521 1.00 93.19 89 ASP A N 1
ATOM 696 C CA . ASP A 1 89 ? -16.520 -3.657 5.241 1.00 93.19 89 ASP A CA 1
ATOM 697 C C . ASP A 1 89 ? -15.684 -4.072 6.465 1.00 93.19 89 ASP A C 1
ATOM 699 O O . ASP A 1 89 ? -16.232 -4.294 7.545 1.00 93.19 89 ASP A O 1
ATOM 703 N N . LEU A 1 90 ? -14.353 -4.137 6.329 1.00 92.44 90 LEU A N 1
ATOM 704 C CA . LEU A 1 90 ? -13.442 -4.476 7.434 1.00 92.44 90 LEU A CA 1
ATOM 705 C C . LEU A 1 90 ? -13.345 -3.369 8.494 1.00 92.44 90 LEU A C 1
ATOM 707 O O . LEU A 1 90 ? -13.138 -3.654 9.672 1.00 92.44 90 LEU A O 1
ATOM 711 N N . SER A 1 91 ? -13.494 -2.107 8.089 1.00 92.00 91 SER A N 1
ATOM 712 C CA . SER A 1 91 ? -13.447 -0.950 8.992 1.00 92.00 91 SER A CA 1
ATOM 713 C C . SER A 1 91 ? -14.799 -0.612 9.621 1.00 92.00 91 SER A C 1
ATOM 715 O O . SER A 1 91 ? -14.835 0.182 10.555 1.00 92.00 91 SER A O 1
ATOM 717 N N . ALA A 1 92 ? -15.903 -1.217 9.169 1.00 87.88 92 ALA A N 1
ATOM 718 C CA . ALA A 1 92 ? -17.260 -0.873 9.604 1.00 87.88 92 ALA A CA 1
ATOM 719 C C . ALA A 1 92 ? -17.487 -1.008 11.121 1.00 87.88 92 ALA A C 1
ATOM 721 O O . ALA A 1 92 ? -18.335 -0.317 11.684 1.00 87.88 92 ALA A O 1
ATOM 722 N N . SER A 1 93 ? -16.746 -1.897 11.786 1.00 84.12 93 SER A N 1
ATOM 723 C CA . SER A 1 93 ? -16.834 -2.115 13.234 1.00 84.12 93 SER A CA 1
ATOM 724 C C . SER A 1 93 ? -15.851 -1.282 14.058 1.00 84.12 93 SER A C 1
ATOM 726 O O . SER A 1 93 ? -15.887 -1.363 15.285 1.00 84.12 93 SER A O 1
ATOM 728 N N . ASN A 1 94 ? -14.961 -0.520 13.419 1.00 84.50 94 ASN A N 1
ATOM 729 C CA . ASN A 1 94 ? -13.892 0.208 14.094 1.00 84.50 94 ASN A CA 1
ATOM 730 C C . ASN A 1 94 ? -14.200 1.712 14.133 1.00 84.50 94 ASN A C 1
ATOM 732 O O . ASN A 1 94 ? -14.612 2.275 13.118 1.00 84.50 94 ASN A O 1
ATOM 736 N N . PRO A 1 95 ? -13.984 2.386 15.279 1.00 82.00 95 PRO A N 1
ATOM 737 C CA . PRO A 1 95 ? -14.231 3.822 15.399 1.00 82.00 95 PRO A CA 1
ATOM 738 C C . PRO A 1 95 ? -13.271 4.655 14.542 1.00 82.00 95 PRO A C 1
ATOM 740 O O . PRO A 1 95 ? -13.645 5.731 14.086 1.00 82.00 95 PRO A O 1
ATOM 743 N N . GLU A 1 96 ? -12.060 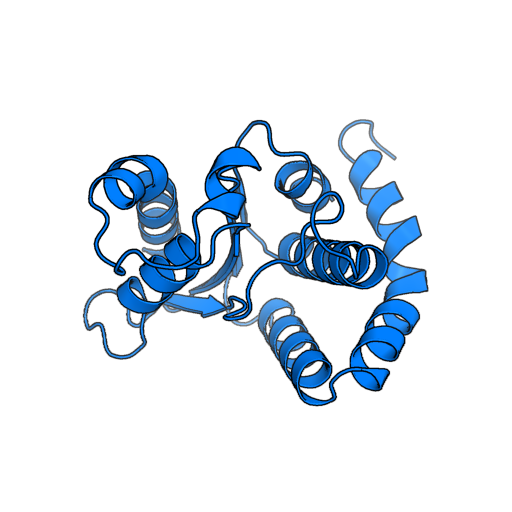4.146 14.317 1.00 90.50 96 GLU A N 1
ATOM 744 C CA . GLU A 1 96 ? -11.046 4.716 13.437 1.00 90.50 96 GLU A CA 1
ATOM 745 C C . GLU A 1 96 ? -10.192 3.575 12.859 1.00 90.50 96 GLU A C 1
ATOM 747 O O . GLU A 1 96 ? -10.031 2.522 13.482 1.00 90.50 96 GLU A O 1
ATOM 752 N N . THR A 1 97 ? -9.717 3.715 11.625 1.00 92.94 97 THR A N 1
ATOM 753 C CA . THR A 1 97 ? -8.900 2.710 10.933 1.00 92.94 97 THR A CA 1
ATOM 754 C C . THR A 1 97 ? -7.871 3.398 10.055 1.00 92.94 97 THR A C 1
ATOM 756 O O . THR A 1 97 ? -8.205 4.255 9.234 1.00 92.94 97 THR A O 1
ATOM 759 N N . ILE A 1 98 ? -6.616 2.983 10.187 1.00 95.06 98 ILE A N 1
ATOM 760 C CA . ILE A 1 98 ? -5.527 3.471 9.348 1.00 95.06 98 ILE A CA 1
ATOM 761 C C . ILE A 1 98 ? -5.416 2.558 8.132 1.00 95.06 98 ILE A C 1
ATOM 763 O O . ILE A 1 98 ? -5.313 1.340 8.250 1.00 95.06 98 ILE A O 1
ATOM 767 N N . VAL A 1 99 ? -5.396 3.144 6.944 1.00 95.88 99 VAL A N 1
ATOM 768 C CA . VAL A 1 99 ? -5.257 2.417 5.686 1.00 95.88 99 VAL A CA 1
ATOM 769 C C . VAL A 1 99 ? -3.943 2.797 5.031 1.00 95.88 99 VAL A C 1
ATOM 771 O O . VAL A 1 99 ? -3.752 3.955 4.676 1.00 95.88 99 VAL A O 1
ATOM 774 N N . PHE A 1 100 ? -3.056 1.832 4.801 1.00 96.38 100 PHE A N 1
ATOM 775 C CA . PHE A 1 100 ? -1.846 2.043 4.007 1.00 96.38 100 PHE A CA 1
ATOM 776 C C . PHE A 1 100 ? -2.049 1.530 2.582 1.00 96.38 100 PHE A C 1
ATOM 778 O O . PHE A 1 100 ? -2.231 0.335 2.363 1.00 96.38 100 PHE A O 1
ATOM 785 N N . LEU A 1 101 ? -2.012 2.423 1.590 1.00 95.62 101 LEU A N 1
ATOM 786 C CA . LEU A 1 101 ? -2.203 2.065 0.184 1.00 95.62 101 LEU A CA 1
ATOM 787 C C . LEU A 1 101 ? -0.885 2.099 -0.592 1.00 95.62 101 LEU A C 1
ATOM 789 O O . LEU A 1 101 ? -0.349 3.173 -0.891 1.00 95.62 101 LEU A O 1
ATOM 793 N N . MET A 1 102 ? -0.463 0.916 -1.038 1.00 93.88 102 MET A N 1
ATOM 794 C CA . MET A 1 102 ? 0.633 0.697 -1.976 1.00 93.88 102 MET A CA 1
ATOM 795 C C . MET A 1 102 ? 0.076 0.394 -3.375 1.00 93.88 102 MET A C 1
ATOM 797 O O . MET A 1 102 ? -0.525 -0.656 -3.618 1.00 93.88 102 MET A O 1
ATOM 801 N N . SER A 1 103 ? 0.291 1.301 -4.332 1.00 91.81 103 SER A N 1
ATOM 802 C CA . SER A 1 103 ? -0.085 1.073 -5.731 1.00 91.81 103 SER A CA 1
ATOM 803 C C . SER A 1 103 ? 0.906 1.682 -6.710 1.00 91.81 103 SER A C 1
ATOM 805 O O . SER A 1 103 ? 1.403 2.793 -6.527 1.00 91.81 103 SER A O 1
ATOM 807 N N . ASP A 1 104 ? 1.136 0.954 -7.799 1.00 87.31 104 ASP A N 1
ATOM 808 C CA . ASP A 1 104 ? 1.961 1.384 -8.922 1.00 87.31 104 ASP A CA 1
ATOM 809 C C . ASP A 1 104 ? 1.292 2.465 -9.787 1.00 87.31 104 ASP A C 1
ATOM 811 O O . ASP A 1 104 ? 1.966 3.137 -10.567 1.00 87.31 104 ASP A O 1
ATOM 815 N N . SER A 1 105 ? -0.009 2.705 -9.601 1.00 86.56 105 SER A N 1
ATOM 816 C CA . SER A 1 105 ? -0.747 3.763 -10.283 1.00 86.56 105 SER A CA 1
ATOM 817 C C . SER A 1 105 ? -0.960 4.979 -9.397 1.00 86.56 105 SER A C 1
ATOM 819 O O . SER A 1 105 ? -1.522 4.906 -8.300 1.00 86.56 105 SER A O 1
ATOM 821 N N . LEU A 1 106 ? -0.572 6.149 -9.906 1.00 85.50 106 LEU A N 1
ATOM 822 C CA . LEU A 1 106 ? -0.877 7.408 -9.228 1.00 85.50 106 LEU A CA 1
ATOM 823 C C . LEU A 1 106 ? -2.384 7.717 -9.271 1.00 85.50 106 LEU A C 1
ATOM 825 O O . LEU A 1 106 ? -2.909 8.364 -8.365 1.00 85.50 106 LEU A O 1
ATOM 829 N N . ARG A 1 107 ? -3.099 7.239 -10.298 1.00 84.50 107 ARG A N 1
ATOM 830 C CA . ARG A 1 107 ? -4.548 7.447 -10.441 1.00 84.50 107 ARG A CA 1
ATOM 831 C C . ARG A 1 107 ? -5.329 6.736 -9.344 1.00 84.50 107 ARG A C 1
ATOM 833 O O . ARG A 1 107 ? -6.164 7.372 -8.712 1.00 84.50 107 ARG A O 1
ATOM 840 N N . ILE A 1 108 ? -5.020 5.468 -9.069 1.00 88.44 108 ILE A N 1
ATOM 841 C CA . ILE A 1 108 ? -5.672 4.709 -7.988 1.00 88.44 108 ILE A CA 1
ATOM 842 C C . ILE A 1 108 ? -5.452 5.381 -6.634 1.00 88.44 108 ILE A C 1
ATOM 844 O O . ILE A 1 108 ? -6.404 5.554 -5.878 1.00 88.44 108 ILE A O 1
ATOM 848 N N . ARG A 1 109 ? -4.228 5.843 -6.358 1.00 89.56 109 ARG A N 1
ATOM 849 C CA . ARG A 1 109 ? -3.919 6.563 -5.113 1.00 89.56 109 ARG A CA 1
ATOM 850 C C . ARG A 1 109 ? -4.727 7.850 -4.975 1.00 89.56 109 ARG A C 1
ATOM 852 O O . ARG A 1 109 ? -5.280 8.115 -3.915 1.00 89.56 109 ARG A O 1
ATOM 859 N N . LYS A 1 110 ? -4.886 8.612 -6.062 1.00 88.19 110 LYS A N 1
ATOM 860 C CA . LYS A 1 110 ? -5.753 9.804 -6.088 1.00 88.19 110 LYS A CA 1
ATOM 861 C C . LYS A 1 110 ? -7.236 9.470 -5.910 1.00 88.19 110 LYS A C 1
ATOM 863 O O . LYS A 1 110 ? -7.938 10.225 -5.248 1.00 88.19 110 LYS A O 1
ATOM 868 N N . ILE A 1 111 ? -7.718 8.369 -6.487 1.00 87.56 111 ILE A N 1
ATOM 869 C CA . ILE A 1 111 ? -9.100 7.902 -6.296 1.00 87.56 111 ILE A CA 1
ATOM 870 C C . ILE A 1 111 ? -9.339 7.570 -4.820 1.00 87.56 111 ILE A C 1
ATOM 872 O O . ILE A 1 111 ? -10.318 8.047 -4.253 1.00 87.56 111 ILE A O 1
ATOM 876 N N . ALA A 1 112 ? -8.425 6.829 -4.190 1.00 90.31 112 ALA A N 1
ATOM 877 C CA . ALA A 1 112 ? -8.504 6.505 -2.768 1.00 90.31 112 ALA A CA 1
ATOM 878 C C . ALA A 1 112 ? -8.469 7.768 -1.892 1.00 90.31 112 ALA A C 1
ATOM 880 O O . ALA A 1 112 ? -9.316 7.930 -1.017 1.00 90.31 112 ALA A O 1
ATOM 881 N N . LEU A 1 113 ? -7.556 8.704 -2.186 1.00 89.25 113 LEU A N 1
ATOM 882 C CA . LEU A 1 113 ? -7.480 9.995 -1.497 1.00 89.25 113 LEU A CA 1
ATOM 883 C C . LEU A 1 113 ? -8.784 10.778 -1.604 1.00 89.25 113 LEU A C 1
ATOM 885 O O . LEU A 1 113 ? -9.233 11.317 -0.606 1.00 89.25 113 LEU A O 1
ATOM 889 N N . ASN A 1 114 ? -9.414 10.823 -2.779 1.00 86.31 114 ASN A N 1
ATOM 890 C CA . ASN A 1 114 ? -10.698 11.506 -2.947 1.00 86.31 114 ASN A CA 1
ATOM 891 C C . ASN A 1 114 ? -11.846 10.796 -2.216 1.00 86.31 114 ASN A C 1
ATOM 893 O O . ASN A 1 114 ? -12.800 11.453 -1.806 1.00 86.31 114 ASN A O 1
ATOM 897 N N . ARG A 1 115 ? -11.777 9.468 -2.078 1.00 86.56 115 ARG A N 1
ATOM 898 C CA . ARG A 1 115 ? -12.813 8.653 -1.434 1.00 86.56 115 ARG A CA 1
ATOM 899 C C . ARG A 1 115 ? -12.812 8.811 0.087 1.00 86.56 115 ARG A C 1
ATOM 901 O O . ARG A 1 115 ? -13.875 8.993 0.678 1.00 86.56 115 ARG A O 1
ATOM 908 N N . TRP A 1 116 ? -11.626 8.786 0.690 1.00 87.06 116 TRP A N 1
ATOM 909 C CA . TRP A 1 116 ? -11.424 8.837 2.143 1.00 87.06 116 TRP A CA 1
ATOM 910 C C . TRP A 1 116 ? -10.776 10.144 2.610 1.00 87.06 116 TRP A C 1
ATOM 912 O O 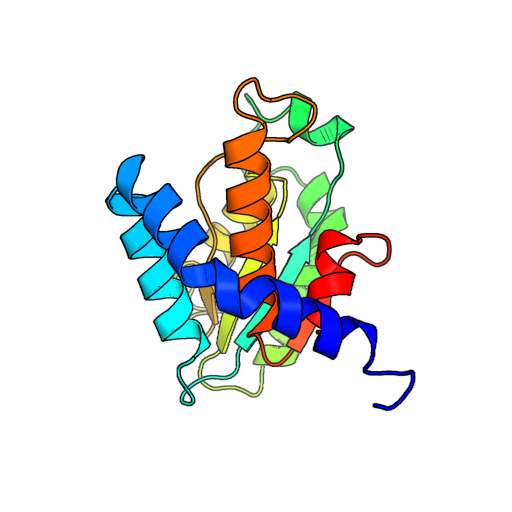. TRP A 1 116 ? -10.147 10.206 3.661 1.00 87.06 116 TRP A O 1
ATOM 922 N N . TYR A 1 117 ? -10.902 11.213 1.821 1.00 78.06 117 TYR A N 1
ATOM 923 C CA . TYR A 1 117 ? -10.475 12.537 2.257 1.00 78.06 117 TYR A CA 1
ATOM 924 C C . TYR A 1 117 ? -11.239 12.917 3.529 1.00 78.06 117 TYR A C 1
ATOM 926 O O . TYR A 1 117 ? -12.460 12.777 3.556 1.00 78.06 117 TYR A O 1
ATOM 934 N N . SER A 1 118 ? -10.564 13.479 4.537 1.00 57.03 118 SER A N 1
ATOM 935 C CA . SER A 1 118 ? -11.148 13.835 5.845 1.00 57.03 118 SER A CA 1
ATOM 936 C C . SER A 1 118 ? -12.321 14.839 5.801 1.00 57.03 118 SER A C 1
ATOM 938 O O . SER A 1 118 ? -12.888 15.160 6.837 1.00 57.03 118 SER A O 1
ATOM 940 N N . GLY A 1 119 ? -12.707 15.341 4.620 1.00 53.84 119 GLY A N 1
ATOM 941 C CA . GLY A 1 119 ? -13.938 16.114 4.395 1.00 53.84 119 GLY A CA 1
ATOM 942 C C . GLY A 1 119 ? -15.151 15.290 3.928 1.00 53.84 119 GLY A C 1
ATOM 943 O O . GLY A 1 119 ? -16.228 15.852 3.737 1.00 53.84 119 GLY A O 1
ATOM 944 N N . SER A 1 120 ? -14.996 13.982 3.706 1.00 59.03 120 SER A N 1
ATOM 945 C CA . SER A 1 120 ? -16.074 13.065 3.330 1.00 59.03 120 SER A CA 1
ATOM 946 C C . SER A 1 120 ? -16.834 12.614 4.578 1.00 59.03 120 SER A C 1
ATOM 948 O O . SER A 1 120 ? -16.301 11.878 5.404 1.00 59.03 120 SER A O 1
ATOM 950 N N . ILE A 1 121 ? -18.095 13.037 4.705 1.00 60.41 121 ILE A N 1
ATOM 951 C CA . ILE A 1 121 ? -18.964 12.730 5.859 1.00 60.41 121 ILE A CA 1
ATOM 952 C C . ILE A 1 121 ? -19.159 11.213 6.048 1.00 60.41 121 ILE A C 1
ATOM 954 O O . ILE A 1 121 ? -19.365 10.755 7.165 1.00 60.41 121 ILE A O 1
ATOM 958 N N . ASN A 1 122 ? -19.065 10.424 4.973 1.00 61.25 122 ASN A N 1
ATOM 959 C CA . ASN A 1 122 ? -19.396 8.997 5.006 1.00 61.25 122 ASN A CA 1
ATOM 960 C C . ASN A 1 122 ? -18.239 8.088 5.454 1.00 61.25 122 ASN A C 1
ATOM 962 O O . ASN A 1 122 ? -18.484 6.923 5.749 1.00 61.25 122 ASN A O 1
ATOM 966 N N . HIS A 1 123 ? -16.999 8.590 5.490 1.00 73.19 123 HIS A N 1
ATOM 967 C CA . HIS A 1 123 ? -15.808 7.775 5.773 1.00 73.19 123 HIS A CA 1
ATOM 968 C C . HIS A 1 123 ? -14.793 8.510 6.656 1.00 73.19 123 HIS A C 1
ATOM 970 O O . HIS A 1 123 ? -13.587 8.316 6.516 1.00 73.19 123 HIS A O 1
ATOM 976 N N . SER A 1 124 ? -15.268 9.380 7.552 1.00 72.88 124 SER A N 1
ATOM 977 C CA . SER A 1 124 ? -14.400 10.180 8.426 1.00 72.88 124 SER A CA 1
ATOM 978 C C . SER A 1 124 ? -13.573 9.344 9.407 1.00 72.88 124 SER A C 1
ATOM 980 O O . SER A 1 124 ? -12.639 9.876 9.994 1.00 72.88 124 SER A O 1
ATOM 982 N N . HIS A 1 125 ? -13.905 8.060 9.585 1.00 86.19 125 HIS A N 1
ATOM 983 C CA . HIS A 1 125 ? -13.173 7.109 10.424 1.00 86.19 125 HIS A CA 1
ATOM 984 C C . HIS A 1 125 ? -11.988 6.442 9.712 1.00 86.19 125 HIS A C 1
ATOM 986 O O . HIS A 1 125 ? -11.230 5.722 10.352 1.00 86.19 125 HIS A O 1
ATOM 992 N N . ILE A 1 126 ? -11.814 6.639 8.402 1.00 91.69 126 ILE A N 1
ATOM 993 C CA . ILE A 1 126 ? -10.711 6.036 7.645 1.00 91.69 126 ILE A CA 1
ATOM 994 C C . ILE A 1 126 ? -9.620 7.078 7.407 1.00 91.69 126 ILE A C 1
ATOM 996 O O . ILE A 1 126 ? -9.825 8.063 6.696 1.00 91.69 126 ILE A O 1
ATOM 1000 N N . GLN A 1 127 ? -8.424 6.820 7.932 1.00 91.94 127 GLN A N 1
ATOM 1001 C CA . GLN A 1 127 ? -7.237 7.627 7.671 1.00 91.94 127 GLN A CA 1
ATOM 1002 C C . GLN A 1 127 ? -6.362 6.961 6.603 1.00 91.94 127 GLN A C 1
ATOM 1004 O O . GLN A 1 127 ? -5.759 5.918 6.839 1.00 91.94 127 GLN A O 1
ATOM 1009 N N . LEU A 1 128 ? -6.241 7.578 5.424 1.00 92.75 128 LEU A N 1
ATOM 1010 C CA . LEU A 1 128 ? -5.412 7.048 4.337 1.00 92.75 128 LEU A CA 1
ATOM 1011 C C . LEU A 1 128 ? -3.956 7.537 4.409 1.00 92.75 128 LEU A C 1
ATOM 1013 O O . LEU A 1 128 ? -3.678 8.734 4.322 1.00 92.75 128 LEU A O 1
ATOM 1017 N N . LEU A 1 129 ? -3.024 6.589 4.432 1.00 93.00 129 LEU A N 1
ATOM 1018 C CA . LEU A 1 129 ? -1.594 6.766 4.214 1.00 93.00 129 LEU A CA 1
ATOM 1019 C C . LEU A 1 129 ? -1.230 6.268 2.811 1.00 93.00 129 LEU A C 1
ATOM 1021 O O . LEU A 1 129 ? -1.346 5.085 2.492 1.00 93.00 129 LEU A O 1
ATOM 1025 N N . THR A 1 130 ? -0.788 7.171 1.938 1.00 90.62 130 THR A N 1
ATOM 1026 C CA . THR A 1 130 ? -0.285 6.800 0.611 1.00 90.62 130 THR A CA 1
ATOM 1027 C C . THR A 1 130 ? 0.671 7.858 0.077 1.00 90.62 130 THR A C 1
ATOM 1029 O O . THR A 1 130 ? 0.522 9.049 0.357 1.00 90.62 130 THR A O 1
ATOM 1032 N N . SER A 1 131 ? 1.645 7.439 -0.730 1.00 83.75 131 SER A N 1
ATOM 1033 C CA . SER A 1 131 ? 2.505 8.377 -1.449 1.00 83.75 131 SER A CA 1
ATOM 1034 C C . SER A 1 131 ? 1.720 9.096 -2.554 1.00 83.75 131 SER A C 1
ATOM 1036 O O . SER A 1 131 ? 0.926 8.487 -3.273 1.00 83.75 131 SER A O 1
ATOM 1038 N N . THR A 1 132 ? 1.979 10.386 -2.757 1.00 79.81 132 THR A N 1
ATOM 1039 C CA . THR A 1 132 ? 1.427 11.173 -3.875 1.00 79.81 132 THR A CA 1
ATOM 1040 C C . THR A 1 132 ? 2.402 11.311 -5.046 1.00 79.81 132 THR A C 1
ATOM 1042 O O . THR A 1 132 ? 2.074 11.934 -6.060 1.00 79.81 132 THR A O 1
ATOM 1045 N N . THR A 1 133 ? 3.592 10.714 -4.945 1.00 80.00 133 THR A N 1
ATOM 1046 C CA . THR A 1 133 ? 4.635 10.787 -5.973 1.00 80.00 133 THR A CA 1
ATOM 1047 C C . THR A 1 133 ? 4.500 9.650 -6.983 1.00 80.00 133 THR A C 1
ATOM 1049 O O . THR A 1 133 ? 4.011 8.558 -6.677 1.00 80.00 133 THR A O 1
ATOM 1052 N N . LYS A 1 134 ? 4.899 9.889 -8.238 1.00 79.88 134 LYS A N 1
ATOM 1053 C CA . LYS A 1 134 ? 4.866 8.851 -9.278 1.00 79.88 134 LYS A CA 1
ATOM 1054 C C . LYS A 1 134 ? 5.875 7.748 -8.941 1.00 79.88 134 LYS A C 1
ATOM 1056 O O . LYS A 1 134 ? 7.017 8.048 -8.608 1.00 79.88 134 LYS A O 1
ATOM 1061 N N . VAL A 1 135 ? 5.464 6.485 -9.082 1.00 79.94 135 VAL A N 1
ATOM 1062 C CA . VAL A 1 135 ? 6.358 5.340 -8.858 1.00 79.94 135 VAL A CA 1
ATOM 1063 C C . VAL A 1 135 ? 7.489 5.352 -9.885 1.00 79.94 135 VAL A C 1
ATOM 1065 O O . VAL A 1 135 ? 7.256 5.492 -11.090 1.00 79.94 135 VAL A O 1
ATOM 1068 N N . LYS A 1 136 ? 8.725 5.182 -9.410 1.00 81.81 136 LYS A N 1
ATOM 1069 C CA . LYS A 1 136 ? 9.909 5.004 -10.254 1.00 81.81 136 LYS A CA 1
ATOM 1070 C C . LYS A 1 136 ? 10.076 3.518 -10.558 1.00 81.81 136 LYS A C 1
ATOM 1072 O O . LYS A 1 136 ? 10.518 2.749 -9.715 1.00 81.81 136 LYS A O 1
ATOM 1077 N N . HIS A 1 137 ? 9.707 3.094 -11.764 1.00 75.94 137 HIS A N 1
ATOM 1078 C CA . HIS A 1 137 ? 9.800 1.679 -12.123 1.00 75.94 137 HIS A CA 1
ATOM 1079 C C . HIS A 1 137 ? 11.248 1.236 -12.352 1.00 75.94 137 HIS A C 1
ATOM 1081 O O . HIS A 1 137 ? 11.956 1.858 -13.143 1.00 75.94 137 HIS A O 1
ATOM 1087 N N . ILE A 1 138 ? 11.656 0.112 -11.761 1.00 75.31 138 ILE A N 1
ATOM 1088 C CA . ILE A 1 138 ? 13.027 -0.416 -11.871 1.00 75.31 138 ILE A CA 1
ATOM 1089 C C . ILE A 1 138 ? 13.453 -0.746 -13.310 1.00 75.31 138 ILE A C 1
ATOM 1091 O O . ILE A 1 138 ? 14.638 -0.733 -13.612 1.00 75.31 138 ILE A O 1
ATOM 1095 N N . THR A 1 139 ? 12.504 -1.025 -14.208 1.00 73.88 139 THR A N 1
ATOM 1096 C CA . THR A 1 139 ? 12.795 -1.361 -15.616 1.00 73.88 139 THR A CA 1
ATOM 1097 C C . THR A 1 139 ? 12.726 -0.151 -16.548 1.00 73.88 139 THR A C 1
ATOM 1099 O O . THR A 1 139 ? 13.322 -0.174 -17.619 1.00 73.88 139 THR A O 1
ATOM 1102 N N . TYR A 1 140 ? 11.978 0.896 -16.182 1.00 70.38 140 TYR A N 1
ATOM 1103 C CA . TYR A 1 140 ? 11.666 2.012 -17.095 1.00 70.38 140 TYR A CA 1
ATOM 1104 C C . TYR A 1 140 ? 12.172 3.376 -16.606 1.00 70.38 140 TYR A C 1
ATOM 1106 O O . TYR A 1 140 ? 12.107 4.352 -17.349 1.00 70.38 140 TYR A O 1
ATOM 1114 N N . SER A 1 141 ? 12.656 3.463 -15.367 1.00 72.75 141 SER A N 1
ATOM 1115 C CA . SER A 1 141 ? 13.286 4.658 -14.808 1.00 72.75 141 SER A CA 1
ATOM 1116 C C . SER A 1 141 ? 14.795 4.625 -15.039 1.00 72.75 141 SER A C 1
ATOM 1118 O O . SER A 1 141 ? 15.408 3.562 -14.978 1.00 72.75 141 SER A O 1
ATOM 1120 N N . LYS A 1 142 ? 15.409 5.796 -15.240 1.00 77.12 142 LYS A N 1
ATOM 1121 C CA . LYS A 1 142 ? 16.876 5.940 -15.180 1.00 77.12 142 LYS A CA 1
ATOM 1122 C C . LYS A 1 142 ? 17.404 5.768 -13.748 1.00 77.12 142 LYS A C 1
ATOM 1124 O O . LYS A 1 142 ? 18.537 5.344 -13.561 1.00 77.12 142 LYS A O 1
ATOM 1129 N N . ASP A 1 143 ? 16.544 6.010 -12.761 1.00 78.56 143 ASP A N 1
ATOM 1130 C CA . ASP A 1 143 ? 16.838 5.934 -11.330 1.00 78.56 143 ASP A CA 1
ATOM 1131 C C . ASP A 1 143 ? 16.412 4.575 -10.751 1.00 78.56 143 ASP A C 1
ATOM 1133 O O . ASP A 1 143 ? 15.539 4.488 -9.882 1.00 78.56 143 ASP A O 1
ATOM 1137 N N . THR A 1 144 ? 16.971 3.488 -11.282 1.00 80.31 144 THR A N 1
ATOM 1138 C CA . THR A 1 144 ? 16.563 2.116 -10.929 1.00 80.31 144 THR A CA 1
ATOM 1139 C C . THR A 1 144 ? 16.802 1.791 -9.455 1.00 80.31 144 THR A C 1
ATOM 1141 O O . THR A 1 144 ? 15.937 1.198 -8.813 1.00 80.31 144 THR A O 1
ATOM 1144 N N . TYR A 1 145 ? 17.937 2.231 -8.902 1.00 82.19 145 TYR A N 1
ATOM 1145 C CA . TYR A 1 145 ? 18.281 2.049 -7.490 1.00 82.19 145 TYR A CA 1
ATOM 1146 C C . TYR A 1 145 ? 17.269 2.726 -6.561 1.00 82.19 145 TYR A C 1
ATOM 1148 O O . TYR A 1 145 ? 16.806 2.110 -5.605 1.00 82.19 145 TYR A O 1
ATOM 1156 N N . ILE A 1 146 ? 16.876 3.962 -6.883 1.00 80.25 146 ILE A N 1
ATOM 1157 C CA . ILE A 1 146 ? 15.892 4.705 -6.094 1.00 80.25 146 ILE A CA 1
ATOM 1158 C C . ILE A 1 146 ? 14.533 4.000 -6.153 1.00 80.25 146 ILE A C 1
ATOM 1160 O O . ILE A 1 146 ? 13.932 3.748 -5.118 1.00 80.25 146 ILE A O 1
ATOM 1164 N N . GLY A 1 147 ? 14.086 3.591 -7.345 1.00 80.94 147 GLY A N 1
ATOM 1165 C CA . GLY A 1 147 ? 12.833 2.844 -7.491 1.00 80.94 147 GLY A CA 1
ATOM 1166 C C . GLY A 1 147 ? 12.812 1.521 -6.720 1.00 80.94 147 GLY A C 1
ATOM 1167 O O . GLY A 1 147 ? 11.791 1.156 -6.142 1.00 80.94 147 GLY A O 1
ATOM 1168 N N . PHE A 1 148 ? 13.944 0.815 -6.673 1.00 83.88 148 PHE A N 1
ATOM 1169 C CA . PHE A 1 148 ? 14.082 -0.407 -5.883 1.00 83.88 148 PHE A CA 1
ATOM 1170 C C . PHE A 1 148 ? 14.033 -0.126 -4.376 1.00 83.88 148 PHE A C 1
ATOM 1172 O O . PHE A 1 148 ? 13.295 -0.797 -3.658 1.00 83.88 148 PHE A O 1
ATOM 1179 N N . ARG A 1 149 ? 14.784 0.878 -3.905 1.00 84.12 149 ARG A N 1
ATOM 1180 C CA . ARG A 1 149 ? 14.794 1.309 -2.501 1.00 84.12 149 ARG A CA 1
ATOM 1181 C C . ARG A 1 149 ? 13.397 1.711 -2.034 1.00 84.12 149 ARG A C 1
ATOM 1183 O O . ARG A 1 149 ? 12.933 1.188 -1.028 1.00 84.12 149 ARG A O 1
ATOM 1190 N N . ASP A 1 150 ? 12.736 2.602 -2.767 1.00 83.50 150 ASP A N 1
ATOM 1191 C CA . ASP A 1 150 ? 11.407 3.105 -2.411 1.00 83.50 150 ASP A CA 1
ATOM 1192 C C . ASP A 1 150 ?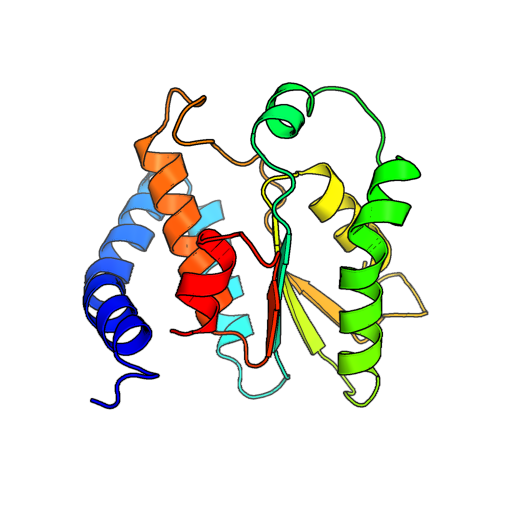 10.390 1.949 -2.382 1.00 83.50 150 ASP A C 1
ATOM 1194 O O . ASP A 1 150 ? 9.605 1.834 -1.445 1.00 83.50 150 ASP A O 1
ATOM 1198 N N . GLY A 1 151 ? 10.480 1.013 -3.337 1.00 86.50 151 GLY A N 1
ATOM 1199 C CA . GLY A 1 151 ? 9.661 -0.199 -3.340 1.00 86.50 151 GLY A CA 1
ATOM 1200 C C . GLY A 1 151 ? 9.883 -1.098 -2.118 1.00 86.50 151 GLY A C 1
ATOM 1201 O O . GLY A 1 151 ? 8.917 -1.625 -1.574 1.00 86.50 151 GLY A O 1
ATOM 1202 N N . LEU A 1 152 ? 11.128 -1.260 -1.653 1.00 86.62 152 LEU A N 1
ATOM 1203 C CA . LEU A 1 152 ? 11.418 -2.008 -0.423 1.00 86.62 152 LEU A CA 1
ATOM 1204 C C . LEU A 1 152 ? 10.866 -1.315 0.826 1.00 86.62 152 LEU A C 1
ATOM 1206 O O . LEU A 1 152 ? 10.358 -1.991 1.719 1.00 86.62 152 LEU A O 1
ATOM 1210 N N . LEU A 1 153 ? 10.962 0.014 0.897 1.00 86.69 153 LEU A N 1
ATOM 1211 C CA . LEU A 1 153 ? 10.423 0.793 2.012 1.00 86.69 153 LEU A CA 1
ATOM 1212 C C . LEU A 1 153 ? 8.891 0.715 2.064 1.00 86.69 153 LEU A C 1
ATOM 1214 O O . LEU A 1 153 ? 8.334 0.499 3.139 1.00 86.69 153 LEU A O 1
ATOM 1218 N N . ASP A 1 154 ? 8.218 0.795 0.915 1.00 89.56 154 ASP A N 1
ATOM 1219 C CA . ASP A 1 154 ? 6.765 0.611 0.833 1.00 89.56 154 ASP A CA 1
ATOM 1220 C C . ASP A 1 154 ? 6.351 -0.815 1.237 1.00 89.56 154 ASP A C 1
ATOM 1222 O O . ASP A 1 154 ? 5.405 -0.989 2.006 1.00 89.56 154 ASP A O 1
ATOM 1226 N N . MET A 1 155 ? 7.081 -1.843 0.781 1.00 90.19 155 MET A N 1
ATOM 1227 C CA . MET A 1 155 ? 6.845 -3.232 1.202 1.00 90.19 155 MET A CA 1
ATOM 1228 C C . MET A 1 155 ? 7.044 -3.411 2.710 1.00 90.19 155 MET A C 1
ATOM 1230 O O . MET A 1 155 ? 6.298 -4.156 3.342 1.00 90.19 155 MET A O 1
ATOM 1234 N N . PHE A 1 156 ? 8.030 -2.734 3.303 1.00 89.06 156 PHE A N 1
ATOM 1235 C CA . PHE A 1 156 ? 8.239 -2.757 4.745 1.00 89.06 156 PHE A CA 1
ATOM 1236 C C . PHE A 1 156 ? 7.057 -2.144 5.499 1.00 89.06 156 PHE A C 1
ATOM 1238 O O . PHE A 1 156 ? 6.496 -2.813 6.360 1.00 89.06 156 PHE A O 1
ATOM 1245 N N . LEU A 1 157 ? 6.624 -0.929 5.149 1.00 91.00 157 LEU A N 1
ATOM 1246 C CA . LEU A 1 157 ? 5.463 -0.300 5.793 1.00 91.00 157 LEU A CA 1
ATOM 1247 C C . LEU A 1 157 ? 4.200 -1.155 5.641 1.00 91.00 157 LEU A C 1
ATOM 1249 O O . LEU A 1 157 ? 3.468 -1.358 6.604 1.00 91.00 157 LEU A O 1
ATOM 1253 N N . TYR A 1 158 ? 3.985 -1.731 4.458 1.00 93.88 158 TYR A N 1
ATOM 1254 C CA . TYR A 1 158 ? 2.868 -2.639 4.215 1.00 93.88 158 TYR A CA 1
ATOM 1255 C C . TYR A 1 158 ? 2.900 -3.879 5.124 1.00 93.88 158 TYR A C 1
ATOM 1257 O O . TYR A 1 158 ? 1.854 -4.296 5.619 1.00 93.88 158 TYR A O 1
ATOM 1265 N N . SER A 1 159 ? 4.084 -4.446 5.392 1.00 91.12 159 SER A N 1
ATOM 1266 C CA . SER A 1 159 ? 4.224 -5.602 6.297 1.00 91.12 159 SER A CA 1
ATOM 1267 C C . SER A 1 159 ? 3.871 -5.304 7.755 1.00 91.12 159 SER A C 1
ATOM 1269 O O . SER A 1 159 ? 3.622 -6.233 8.510 1.00 91.12 159 SER A O 1
ATOM 1271 N N . LEU A 1 160 ? 3.818 -4.029 8.154 1.00 91.25 160 LEU A N 1
ATOM 1272 C CA . LEU A 1 160 ? 3.458 -3.633 9.518 1.00 91.25 160 LEU A CA 1
ATOM 1273 C C . LEU A 1 160 ? 1.945 -3.580 9.757 1.00 91.25 160 LEU A C 1
ATOM 1275 O O . LEU A 1 160 ? 1.533 -3.392 10.894 1.00 91.25 160 LEU A O 1
ATOM 1279 N N . CYS A 1 161 ? 1.127 -3.702 8.707 1.00 94.25 161 CYS A N 1
ATOM 1280 C CA . CYS A 1 161 ? -0.326 -3.654 8.850 1.00 94.25 161 CYS A CA 1
ATOM 1281 C C . CYS A 1 161 ? -0.886 -4.950 9.463 1.00 94.25 161 CYS A C 1
ATOM 1283 O O . CYS A 1 161 ? -0.387 -6.034 9.170 1.00 94.25 161 CYS A O 1
ATOM 1285 N N . ASP A 1 162 ? -1.975 -4.851 10.226 1.00 93.38 162 ASP A N 1
ATOM 1286 C CA . ASP A 1 162 ? -2.632 -5.995 10.879 1.00 93.38 162 ASP A CA 1
ATOM 1287 C C . ASP A 1 162 ? -3.386 -6.891 9.887 1.00 93.38 162 ASP A C 1
ATOM 1289 O O . ASP A 1 162 ? -3.506 -8.104 10.074 1.00 93.38 162 ASP A O 1
ATOM 1293 N N . GLN A 1 163 ? -3.944 -6.280 8.839 1.00 94.56 163 GLN A N 1
ATOM 1294 C CA . GLN A 1 163 ? -4.702 -6.958 7.790 1.00 94.56 163 GLN A CA 1
ATOM 1295 C C . GLN A 1 163 ? -4.207 -6.548 6.407 1.00 94.56 163 GLN A C 1
ATOM 1297 O O . GLN A 1 163 ? -3.849 -5.393 6.175 1.00 94.56 163 GLN A O 1
ATOM 1302 N N . HIS A 1 164 ? -4.261 -7.478 5.451 1.00 95.38 164 HIS A N 1
ATOM 1303 C CA . HIS A 1 164 ? -3.742 -7.269 4.101 1.00 95.38 164 HIS A CA 1
ATOM 1304 C C . HIS A 1 164 ? -4.773 -7.617 3.032 1.00 95.38 164 HIS A C 1
ATOM 1306 O O . HIS A 1 164 ? -5.263 -8.742 2.945 1.00 95.38 164 HIS A O 1
ATOM 1312 N N . ILE A 1 165 ? -5.036 -6.659 2.149 1.00 96.25 165 ILE A N 1
ATOM 1313 C CA . ILE A 1 165 ? -5.766 -6.853 0.897 1.00 96.25 165 ILE A CA 1
ATOM 1314 C C . ILE A 1 165 ? -4.752 -6.689 -0.229 1.00 96.25 165 ILE A C 1
ATOM 1316 O O . ILE A 1 165 ? -4.056 -5.676 -0.300 1.00 96.25 165 ILE A O 1
ATOM 1320 N N . LEU A 1 166 ? -4.639 -7.673 -1.119 1.00 95.00 166 LEU A N 1
ATOM 1321 C CA . LEU A 1 166 ? -3.591 -7.676 -2.139 1.00 95.00 166 LEU A CA 1
ATOM 1322 C C . LEU A 1 166 ? -4.065 -8.194 -3.487 1.00 95.00 166 LEU A C 1
ATOM 1324 O O . LEU A 1 166 ? -4.984 -9.004 -3.600 1.00 95.00 166 LEU A O 1
ATOM 1328 N N . THR A 1 167 ? -3.378 -7.746 -4.532 1.00 92.75 167 THR A N 1
ATOM 1329 C CA . THR A 1 167 ? -3.541 -8.306 -5.871 1.00 92.75 167 THR A CA 1
ATOM 1330 C C . THR A 1 167 ? -2.950 -9.714 -5.887 1.00 92.75 167 THR A C 1
ATOM 1332 O O . THR A 1 167 ? -1.749 -9.878 -5.681 1.00 92.75 167 THR A O 1
ATOM 1335 N N . ARG A 1 168 ? -3.787 -10.732 -6.131 1.00 87.19 168 ARG A N 1
ATOM 1336 C CA . ARG A 1 168 ? -3.465 -12.161 -5.938 1.00 87.19 168 ARG A CA 1
ATOM 1337 C C . ARG A 1 168 ? -2.109 -12.599 -6.502 1.00 87.19 168 ARG A C 1
ATOM 1339 O O . ARG A 1 168 ? -1.384 -13.330 -5.834 1.00 87.19 168 ARG A O 1
ATOM 1346 N N . ASP A 1 169 ? -1.758 -12.143 -7.699 1.00 86.25 169 ASP A N 1
ATOM 1347 C CA . ASP A 1 169 ? -0.548 -12.588 -8.404 1.00 86.25 169 ASP A CA 1
ATOM 1348 C C . ASP A 1 169 ? 0.655 -11.643 -8.211 1.00 86.25 169 ASP A C 1
ATOM 1350 O O . ASP A 1 169 ? 1.696 -11.798 -8.847 1.00 86.25 169 ASP A O 1
ATOM 1354 N N . SER A 1 170 ? 0.543 -10.655 -7.318 1.00 86.56 170 SER A N 1
ATOM 1355 C CA . SER A 1 170 ? 1.592 -9.669 -7.055 1.00 86.56 170 SER A CA 1
ATOM 1356 C C . SER A 1 170 ? 2.548 -10.137 -5.958 1.00 86.56 170 SER A C 1
ATOM 1358 O O . SER A 1 170 ? 2.208 -10.145 -4.772 1.00 86.56 170 SER A O 1
ATOM 1360 N N . GLY A 1 171 ? 3.793 -10.452 -6.331 1.00 85.81 171 GLY A N 1
ATOM 1361 C CA . GLY A 1 171 ? 4.867 -10.720 -5.363 1.00 85.81 171 GLY A CA 1
ATOM 1362 C C . GLY A 1 171 ? 5.130 -9.542 -4.414 1.00 85.81 171 GLY A C 1
ATOM 1363 O O . GLY A 1 171 ? 5.428 -9.762 -3.245 1.00 85.81 171 GLY A O 1
ATOM 1364 N N . PHE A 1 172 ? 4.916 -8.308 -4.886 1.00 86.25 172 PHE A N 1
ATOM 1365 C CA . PHE A 1 172 ? 5.034 -7.082 -4.086 1.00 86.25 172 PHE A CA 1
ATOM 1366 C C . PHE A 1 172 ? 4.030 -7.012 -2.930 1.00 86.25 172 PHE A C 1
ATOM 1368 O O . PHE A 1 172 ? 4.328 -6.382 -1.927 1.00 86.25 172 PHE A O 1
ATOM 1375 N N . GLY A 1 173 ? 2.852 -7.634 -3.060 1.00 87.25 173 GLY A N 1
ATOM 1376 C CA . GLY A 1 173 ? 1.876 -7.723 -1.967 1.00 87.25 173 GLY A CA 1
ATOM 1377 C C . GLY A 1 173 ? 2.050 -8.981 -1.126 1.00 87.25 173 GLY A C 1
ATOM 1378 O O . GLY A 1 173 ? 2.005 -8.922 0.095 1.00 87.25 173 GLY A O 1
ATOM 1379 N N . ARG A 1 174 ? 2.298 -10.128 -1.770 1.00 88.50 174 ARG A N 1
ATOM 1380 C CA . ARG A 1 174 ? 2.400 -11.415 -1.067 1.00 88.50 174 ARG A CA 1
ATOM 1381 C C . ARG A 1 174 ? 3.598 -11.485 -0.128 1.00 88.50 174 ARG A C 1
ATOM 1383 O O . ARG A 1 174 ? 3.433 -11.916 1.001 1.00 88.50 174 ARG A O 1
ATOM 1390 N N . VAL A 1 175 ? 4.788 -11.094 -0.585 1.00 85.06 175 VAL A N 1
ATOM 1391 C CA . VAL A 1 175 ? 6.007 -11.193 0.236 1.00 85.06 175 VAL A CA 1
ATOM 1392 C C . VAL A 1 175 ? 5.847 -10.474 1.583 1.00 85.06 175 VAL A C 1
ATOM 1394 O O . VAL A 1 175 ? 6.077 -11.128 2.593 1.00 85.06 175 VAL A O 1
ATOM 1397 N N . PRO A 1 176 ? 5.415 -9.199 1.633 1.00 85.31 176 PRO A N 1
ATOM 1398 C CA . PRO A 1 176 ? 5.255 -8.495 2.901 1.00 85.31 176 PRO A CA 1
ATOM 1399 C C . PRO A 1 176 ? 3.978 -8.858 3.677 1.00 85.31 176 PRO A C 1
ATOM 1401 O O . PRO A 1 176 ? 3.973 -8.685 4.884 1.00 85.31 176 PRO A O 1
ATOM 1404 N N . ALA A 1 177 ? 2.912 -9.362 3.038 1.00 85.38 177 ALA A N 1
ATOM 1405 C CA . ALA A 1 177 ? 1.704 -9.814 3.754 1.00 85.38 177 ALA A CA 1
ATOM 1406 C C . ALA A 1 177 ? 1.911 -11.122 4.535 1.00 85.38 177 ALA A C 1
ATOM 1408 O O . ALA A 1 177 ? 1.234 -11.378 5.523 1.00 85.38 177 ALA A O 1
ATOM 1409 N N . PHE A 1 178 ? 2.807 -11.985 4.053 1.00 78.25 178 PHE A N 1
ATOM 1410 C CA . PHE A 1 178 ? 3.165 -13.247 4.712 1.00 78.25 178 PHE A CA 1
ATOM 1411 C C . PHE A 1 178 ? 4.503 -13.136 5.457 1.00 78.25 178 PHE A C 1
ATOM 1413 O O . PHE A 1 178 ? 5.175 -14.155 5.662 1.00 78.25 178 PHE A O 1
ATOM 1420 N N . ALA A 1 179 ? 4.911 -11.899 5.765 1.00 62.31 179 ALA A N 1
ATOM 1421 C CA . ALA A 1 179 ? 6.148 -11.607 6.465 1.00 62.31 179 ALA A CA 1
ATOM 1422 C C . ALA A 1 179 ? 6.054 -11.856 7.979 1.00 62.31 179 ALA A C 1
ATOM 1424 O O . ALA A 1 179 ? 4.937 -11.733 8.522 1.00 62.31 179 ALA A O 1
#

Radius of gyration: 16.25 Å; chains: 1; bounding box: 40×40×39 Å

Foldseek 3Di:
DDPLQPLVVVLCVVDVVCVVVLLVVVCVVPVVVSVLLVVLLVVLPDPPAAEEEEADEPDDVVLVVQPDDDLDDVVCCVVCVVSVVVVCVVCVPPQAYEYEYDYQHLSVVVNVCVVQPCPDPVRVRYHYRYDNDHQQDLVPHPPNVVNVSVLSSSLQSSLSHPHYDYDPPDPSRVSSVSD

Secondary structure (DSSP, 8-state):
--GGGHHHHHHHHHHHHHHHHHHHHHHTT-HHHHHHHHHHHHHHT-TTS-EEEEEE---HHHHTTTTS--S--HHHHHHHHHHHHHHHHHHTT-SSEEEEEEES-HHHHHHHHHHS-TT-TT-TTEEEE---SPP--TTT-S-HHHHHHHHHHHHHHHHT-SEEEE-TT-HHHHHHHT-

pLDDT: mean 80.83, std 12.19, range [47.81, 97.25]

Sequence (179 aa):
MRPDNIFGCLYHMLLIPRLSTFIEASSVESRTDAVLFQKSLETLLSPEFPTIGIQIRIGDLFMKEDSSVGTKDPSLIERFGGFFTCVEDLSASNPETIVFLMSDSLRIRKIALNRWYSGSINHSHIQLLTSTTKVKHITYSKDTYIGFRDGLLDMFLYSLCDQHILTRDSGFGRVPAFA